Protein AF-A0A929T257-F1 (afdb_monomer_lite)

Structure (mmCIF, N/CA/C/O backbone):
data_AF-A0A929T257-F1
#
_entry.id   AF-A0A929T257-F1
#
loop_
_atom_site.group_PDB
_atom_site.id
_atom_site.type_symbol
_atom_site.label_atom_id
_atom_site.label_alt_id
_atom_site.label_comp_id
_atom_site.label_asym_id
_atom_site.label_entity_id
_atom_site.label_seq_id
_atom_site.pdbx_PDB_ins_code
_atom_site.Cartn_x
_atom_site.Cartn_y
_atom_site.Cartn_z
_atom_site.occupancy
_atom_site.B_iso_or_equiv
_atom_site.auth_seq_id
_atom_site.auth_comp_id
_atom_site.auth_asym_id
_atom_site.auth_atom_id
_atom_site.pdbx_PDB_model_num
ATOM 1 N N . MET A 1 1 ? -72.989 23.885 80.720 1.00 53.94 1 MET A N 1
ATOM 2 C CA . MET A 1 1 ? -71.573 24.336 80.760 1.00 53.94 1 MET A CA 1
ATOM 3 C C . MET A 1 1 ? -70.631 23.250 80.218 1.00 53.94 1 MET A C 1
ATOM 5 O O . MET A 1 1 ? -70.093 22.482 81.001 1.00 53.94 1 MET A O 1
ATOM 9 N N . ARG A 1 2 ? -70.424 23.123 78.896 1.00 58.69 2 ARG A N 1
ATOM 10 C CA . ARG A 1 2 ? -69.487 22.103 78.356 1.00 58.69 2 ARG A CA 1
ATOM 11 C C . ARG A 1 2 ? -68.814 22.467 77.021 1.00 58.69 2 ARG A C 1
ATOM 13 O O . ARG A 1 2 ? -68.361 21.585 76.318 1.00 58.69 2 ARG A O 1
ATOM 20 N N . PHE A 1 3 ? -68.699 23.759 76.690 1.00 54.28 3 PHE A N 1
ATOM 21 C CA . PHE A 1 3 ? -68.136 24.211 75.399 1.00 54.28 3 PHE A CA 1
ATOM 22 C C . PHE A 1 3 ? -66.908 25.136 75.506 1.00 54.28 3 PHE A C 1
ATOM 24 O O . PHE A 1 3 ? -66.218 25.375 74.523 1.00 54.28 3 PHE A O 1
ATOM 31 N N . ARG A 1 4 ? -66.564 25.632 76.705 1.00 57.72 4 ARG A N 1
ATOM 32 C CA . ARG A 1 4 ? -65.411 26.541 76.906 1.00 57.72 4 ARG A CA 1
ATOM 33 C C . ARG A 1 4 ? -64.067 25.829 77.093 1.00 57.72 4 ARG A C 1
ATOM 35 O O . ARG A 1 4 ? -63.030 26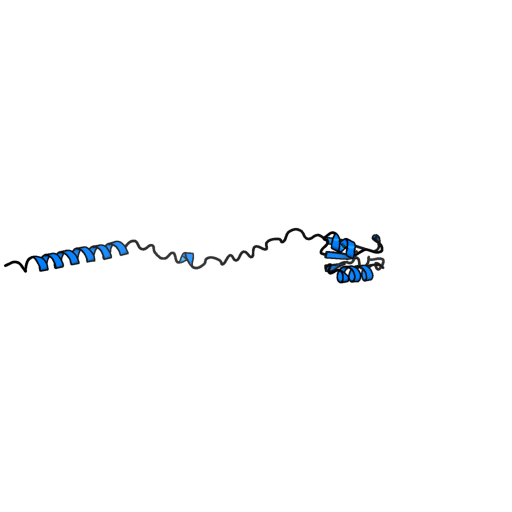.461 76.927 1.00 57.72 4 ARG A O 1
ATOM 42 N N . LYS A 1 5 ? -64.065 24.528 77.413 1.00 49.47 5 LYS A N 1
ATOM 43 C CA . LYS A 1 5 ? -62.824 23.753 77.597 1.00 49.47 5 LYS A CA 1
ATOM 44 C C . LYS A 1 5 ? -62.119 23.441 76.268 1.00 49.47 5 LYS A C 1
ATOM 46 O O . LYS A 1 5 ? -60.906 23.302 76.260 1.00 49.47 5 LYS A O 1
ATOM 51 N N . TRP A 1 6 ? -62.848 23.400 75.149 1.00 46.50 6 TRP A N 1
ATOM 52 C CA . TRP A 1 6 ? -62.307 22.971 73.851 1.00 46.50 6 TRP A CA 1
ATOM 53 C C . TRP A 1 6 ? -61.561 24.082 73.102 1.00 46.50 6 TRP A C 1
ATOM 55 O O . TRP A 1 6 ? -60.552 23.812 72.461 1.00 46.50 6 TRP A O 1
ATOM 65 N N . LYS A 1 7 ? -61.954 25.352 73.285 1.00 50.56 7 LYS A N 1
ATOM 66 C CA . LYS A 1 7 ? -61.209 26.495 72.725 1.00 50.56 7 LYS A CA 1
ATOM 67 C C . LYS A 1 7 ? -59.822 26.681 73.355 1.00 50.56 7 LYS A C 1
ATOM 69 O O . LYS A 1 7 ? -58.891 27.066 72.659 1.00 50.56 7 LYS A O 1
ATOM 74 N N . ARG A 1 8 ? -59.658 26.363 74.648 1.00 53.47 8 ARG A N 1
ATOM 75 C CA . ARG A 1 8 ? -58.346 26.425 75.326 1.00 53.47 8 ARG A CA 1
ATOM 76 C C . ARG A 1 8 ? -57.391 25.319 74.867 1.00 53.47 8 ARG A C 1
ATOM 78 O O . ARG A 1 8 ? -56.190 25.544 74.821 1.00 53.47 8 ARG A O 1
ATOM 85 N N . LEU A 1 9 ? -57.929 24.160 74.484 1.00 52.53 9 LEU A N 1
ATOM 86 C CA . LEU A 1 9 ? -57.146 23.052 73.930 1.00 52.53 9 LEU A CA 1
ATOM 87 C C . LEU A 1 9 ? -56.673 23.348 72.503 1.00 52.53 9 LEU A C 1
ATOM 89 O O . LEU A 1 9 ? -55.546 23.014 72.159 1.00 52.53 9 LEU A O 1
ATOM 93 N N . GLN A 1 10 ? -57.486 24.049 71.707 1.00 49.75 10 GLN A N 1
ATOM 94 C CA . GLN A 1 10 ? -57.062 24.503 70.381 1.00 49.75 10 GLN A CA 1
ATOM 95 C C . GLN A 1 10 ? -55.954 25.558 70.459 1.00 49.75 10 GLN A C 1
ATOM 97 O O . GLN A 1 10 ? -55.017 25.481 69.682 1.00 49.75 10 GLN A O 1
ATOM 102 N N . GLN A 1 11 ? -56.006 26.487 71.420 1.00 45.16 11 GLN A N 1
ATOM 103 C CA . GLN A 1 11 ? -54.969 27.517 71.580 1.00 45.16 11 GLN A CA 1
ATOM 104 C C . GLN A 1 11 ? -53.637 26.959 72.105 1.00 45.16 11 GLN A C 1
ATOM 106 O O . GLN A 1 11 ? -52.583 27.421 71.685 1.00 45.16 11 GLN A O 1
ATOM 111 N N . ALA A 1 12 ? -53.659 25.948 72.981 1.00 49.78 12 ALA A N 1
ATOM 112 C CA . ALA A 1 12 ? -52.436 25.300 73.463 1.00 49.78 12 ALA A CA 1
ATOM 113 C C . ALA A 1 12 ? -51.729 24.482 72.366 1.00 49.78 12 ALA A C 1
ATOM 115 O O . ALA A 1 12 ? -50.502 24.449 72.321 1.00 49.78 12 ALA A O 1
ATOM 116 N N . ALA A 1 13 ? -52.491 23.864 71.458 1.00 49.28 13 ALA A N 1
ATOM 117 C CA . ALA A 1 13 ? -51.938 23.082 70.356 1.00 49.28 13 ALA A CA 1
ATOM 118 C C . ALA A 1 13 ? -51.201 23.956 69.326 1.00 49.28 13 ALA A C 1
ATOM 120 O O . ALA A 1 13 ? -50.146 23.557 68.839 1.00 49.28 13 ALA A O 1
ATOM 121 N N . THR A 1 14 ? -51.695 25.167 69.042 1.00 49.19 14 THR A N 1
ATOM 122 C CA . THR A 1 14 ? -51.087 26.055 68.036 1.00 49.19 14 THR A CA 1
ATOM 123 C C . THR A 1 14 ? -49.742 26.643 68.477 1.00 49.19 14 THR A C 1
ATOM 125 O O . THR A 1 14 ? -48.883 26.882 67.630 1.00 49.19 14 THR A O 1
ATOM 128 N N . PHE A 1 15 ? -49.526 26.839 69.784 1.00 46.31 15 PHE A N 1
ATOM 129 C CA . PHE A 1 15 ? -48.269 27.385 70.320 1.00 46.31 15 PHE A CA 1
ATOM 130 C C . PHE A 1 15 ? -47.109 26.379 70.318 1.00 46.31 15 PHE A C 1
ATOM 132 O O . PHE A 1 15 ? -45.952 26.775 70.199 1.00 46.31 15 PHE A O 1
ATOM 139 N N . VAL A 1 16 ? -47.396 25.078 70.411 1.00 50.56 16 VAL A N 1
ATOM 140 C CA . VAL A 1 16 ? -46.356 24.035 70.366 1.00 50.56 16 VAL A CA 1
ATOM 141 C C . VAL A 1 16 ? -45.862 23.822 68.931 1.00 50.56 16 VAL A C 1
ATOM 143 O O . VAL A 1 16 ? -44.680 23.571 68.708 1.00 50.56 16 VAL A O 1
ATOM 146 N N . THR A 1 17 ? -46.732 24.018 67.937 1.00 44.94 17 THR A N 1
ATOM 147 C CA . THR A 1 17 ? -46.368 23.891 66.519 1.00 44.94 17 THR A CA 1
ATOM 148 C C . THR A 1 17 ? -45.529 25.047 65.973 1.00 44.94 17 THR A C 1
ATOM 150 O O . THR A 1 17 ? -44.774 24.830 65.030 1.00 44.94 17 THR A O 1
ATOM 153 N N . THR A 1 18 ? -45.587 26.254 66.548 1.00 47.84 18 THR A N 1
ATOM 154 C CA . THR A 1 18 ? -44.758 27.379 66.070 1.00 47.84 18 THR A CA 1
ATOM 155 C C . THR A 1 18 ? -43.338 27.369 66.633 1.00 47.84 18 THR A C 1
ATOM 157 O O . THR A 1 18 ? -42.435 27.892 65.986 1.00 47.84 18 THR A O 1
ATOM 160 N N . LEU A 1 19 ? -43.097 26.734 67.788 1.00 44.19 19 LEU A N 1
ATOM 161 C CA . LEU A 1 19 ? -41.742 26.621 68.345 1.00 44.19 19 LEU A CA 1
ATOM 162 C C . LEU A 1 19 ? -40.867 25.604 67.590 1.00 44.19 19 LEU A C 1
ATOM 164 O O . LEU A 1 19 ? -39.651 25.766 67.529 1.00 44.19 19 LEU A O 1
ATOM 168 N N . ALA A 1 20 ? -41.476 24.584 66.978 1.00 47.41 20 ALA A N 1
ATOM 169 C CA . ALA A 1 20 ? -40.751 23.556 66.230 1.00 47.41 20 ALA A CA 1
ATOM 170 C C . ALA A 1 20 ? -40.198 24.061 64.885 1.00 47.41 20 ALA A C 1
ATOM 172 O O . ALA A 1 20 ? -39.189 23.551 64.411 1.00 47.41 20 ALA A O 1
ATOM 173 N N . VAL A 1 21 ? -40.807 25.090 64.286 1.00 48.47 21 VAL A N 1
ATOM 174 C CA . VAL A 1 21 ? -40.353 25.635 62.994 1.00 48.47 21 VAL A CA 1
ATOM 175 C C . VAL A 1 21 ? -39.130 26.547 63.161 1.00 48.47 21 VAL A C 1
ATOM 177 O O . VAL A 1 21 ? -38.284 26.597 62.275 1.00 48.47 21 VAL A O 1
ATOM 180 N N . ALA A 1 22 ? -38.973 27.215 64.309 1.00 47.34 22 ALA A N 1
ATOM 181 C CA . ALA A 1 22 ? -37.835 28.108 64.547 1.00 47.34 22 ALA A CA 1
ATOM 182 C C . ALA A 1 22 ? -36.521 27.362 64.857 1.00 47.34 22 ALA A C 1
ATOM 184 O O . ALA A 1 22 ? -35.445 27.887 64.580 1.00 47.34 22 ALA A O 1
ATOM 185 N N . LEU A 1 23 ? -36.585 26.135 65.391 1.00 45.00 23 LEU A N 1
ATOM 186 C CA . LEU A 1 23 ? -35.384 25.367 65.750 1.00 45.00 23 LEU A CA 1
ATOM 187 C C . LEU A 1 23 ? -34.791 24.573 64.571 1.00 45.00 23 LEU A C 1
ATOM 189 O O . LEU A 1 23 ? -33.627 24.187 64.614 1.00 45.00 23 LEU A O 1
ATOM 193 N N . SER A 1 24 ? -35.551 24.366 63.493 1.00 47.53 24 SER A N 1
ATOM 194 C CA . SER A 1 24 ? -35.073 23.656 62.297 1.00 47.53 24 SER A CA 1
ATOM 195 C C . SER A 1 24 ? -34.360 24.554 61.279 1.00 47.53 24 SER A C 1
ATOM 197 O O . SER A 1 24 ? -33.766 24.041 60.337 1.00 47.53 24 SER A O 1
ATOM 199 N N . VAL A 1 25 ? -34.380 25.881 61.460 1.00 52.34 25 VAL A N 1
ATOM 200 C CA . VAL A 1 25 ? -33.718 26.835 60.543 1.00 52.34 25 VAL A CA 1
ATOM 201 C C . VAL A 1 25 ? -32.239 27.066 60.902 1.00 52.34 25 VAL A C 1
ATOM 203 O O . VAL A 1 25 ? -31.495 27.634 60.112 1.00 52.34 25 VAL A O 1
ATOM 206 N N . ALA A 1 26 ? -31.761 26.583 62.053 1.00 53.28 26 ALA A N 1
ATOM 207 C CA . ALA A 1 26 ? -30.369 26.770 62.486 1.00 53.28 26 ALA A CA 1
ATOM 208 C C . ALA A 1 26 ? -29.385 25.694 61.976 1.00 53.28 26 ALA A C 1
ATOM 210 O O . ALA A 1 26 ? -28.203 25.748 62.302 1.00 53.28 26 ALA A O 1
ATOM 211 N N . LEU A 1 27 ? -29.850 24.722 61.181 1.00 53.88 27 LEU A N 1
ATOM 212 C CA . LEU A 1 27 ? -29.013 23.663 60.602 1.00 53.88 27 LEU A CA 1
ATOM 213 C C . LEU A 1 27 ? -29.267 23.488 59.099 1.00 53.88 27 LEU A C 1
ATOM 215 O O . LEU A 1 27 ? -29.258 22.376 58.576 1.00 53.88 27 LEU A O 1
ATOM 219 N N . ALA A 1 28 ? -29.520 24.587 58.391 1.00 60.25 28 ALA A N 1
ATOM 220 C CA . ALA A 1 28 ? -29.326 24.580 56.951 1.00 60.25 28 ALA A CA 1
ATOM 221 C C . ALA A 1 28 ? -27.811 24.717 56.704 1.00 60.25 28 ALA A C 1
ATOM 223 O O . ALA A 1 28 ? -27.238 25.730 57.117 1.00 60.25 28 ALA A O 1
ATOM 224 N N . PRO A 1 29 ? -27.131 23.722 56.106 1.00 64.81 29 PRO A N 1
ATOM 225 C CA . PRO A 1 29 ? -25.750 23.907 55.683 1.00 64.81 29 PRO A CA 1
ATOM 226 C C . PRO A 1 29 ? -25.700 25.107 54.729 1.00 64.81 29 PRO A C 1
ATOM 228 O O . PRO A 1 29 ? -26.541 25.221 53.834 1.00 64.81 29 PRO A O 1
ATOM 231 N N . LEU A 1 30 ? -24.760 26.029 54.966 1.00 64.56 30 LEU A N 1
ATOM 232 C CA . LEU A 1 30 ? -24.504 27.149 54.060 1.00 64.56 30 LEU A CA 1
ATOM 233 C C . LEU A 1 30 ? -24.329 26.577 52.646 1.00 64.56 30 LEU A C 1
ATOM 235 O O . LEU A 1 30 ? -23.698 25.525 52.514 1.00 64.56 30 LEU A O 1
ATOM 239 N N . PRO A 1 31 ? -24.891 27.201 51.597 1.00 62.09 31 PRO A N 1
ATOM 240 C CA . PRO A 1 31 ? -24.615 26.748 50.247 1.00 62.09 31 PRO A CA 1
ATOM 241 C C . PRO A 1 31 ? -23.100 26.820 50.042 1.00 62.09 31 PRO A C 1
ATOM 243 O O . PRO A 1 31 ? -22.510 27.899 50.107 1.00 62.09 31 PRO A O 1
ATOM 246 N N . ASP A 1 32 ? -22.469 25.662 49.845 1.00 63.31 32 ASP A N 1
ATOM 247 C CA . ASP A 1 32 ? -21.087 25.565 49.392 1.00 63.31 32 ASP A CA 1
ATOM 248 C C . ASP A 1 32 ? -21.034 26.151 47.975 1.00 63.31 32 ASP A C 1
ATOM 250 O O . ASP A 1 32 ? -21.066 25.441 46.969 1.00 63.31 32 ASP A O 1
ATOM 254 N N . GLU A 1 33 ? -20.954 27.477 47.874 1.00 58.16 33 GLU A N 1
ATOM 255 C CA . GLU A 1 33 ? -20.770 28.205 46.611 1.00 58.16 33 GLU A CA 1
ATOM 256 C C . GLU A 1 33 ? -19.424 27.863 45.936 1.00 58.16 33 GLU A C 1
ATOM 258 O O . GLU A 1 33 ? -19.163 28.263 44.805 1.00 58.16 33 GLU A O 1
ATOM 263 N N . ALA A 1 34 ? -18.590 27.032 46.570 1.00 56.06 34 ALA A N 1
ATOM 264 C CA . ALA A 1 34 ? -17.440 26.390 45.943 1.00 56.06 34 ALA A CA 1
ATOM 265 C C . ALA A 1 34 ? -17.824 25.303 44.912 1.00 56.06 34 ALA A C 1
ATOM 267 O O . ALA A 1 34 ? -16.982 24.914 44.101 1.00 56.06 34 ALA A O 1
ATOM 268 N N . ALA A 1 35 ? -19.070 24.811 44.897 1.00 54.38 35 ALA A N 1
ATOM 269 C CA . ALA A 1 35 ? -19.509 23.775 43.954 1.00 54.38 35 ALA A CA 1
ATOM 270 C C . ALA A 1 35 ? -19.934 24.317 42.571 1.00 54.38 35 ALA A C 1
ATOM 272 O O . ALA A 1 35 ? -20.148 23.532 41.646 1.00 54.38 35 ALA A O 1
ATOM 273 N N . ALA A 1 36 ? -20.033 25.640 42.390 1.00 57.88 36 ALA A N 1
ATOM 274 C CA . ALA A 1 36 ? -20.537 26.254 41.154 1.00 57.88 36 ALA A CA 1
ATOM 275 C C . ALA A 1 36 ? -19.507 26.353 40.009 1.00 57.88 36 ALA A C 1
ATOM 277 O O . ALA A 1 36 ? -19.811 26.883 38.942 1.00 57.88 36 ALA A O 1
ATOM 278 N N . PHE A 1 37 ? -18.304 25.803 40.183 1.00 57.00 37 PHE A N 1
ATOM 279 C CA . PHE A 1 37 ? -17.342 25.645 39.094 1.00 57.00 37 PHE A CA 1
ATOM 280 C C . PHE A 1 37 ? -16.807 24.215 39.067 1.00 57.00 37 PHE A C 1
ATOM 282 O O . PHE A 1 37 ? -15.609 23.969 39.204 1.00 57.00 37 PHE A O 1
ATOM 289 N N . LEU A 1 38 ? -17.703 23.237 38.891 1.00 61.19 38 LEU A N 1
ATOM 290 C CA . LEU A 1 38 ? -17.252 21.940 38.400 1.00 61.19 38 LEU A CA 1
ATOM 291 C C . LEU A 1 38 ? -16.627 22.201 37.025 1.00 61.19 38 LEU A C 1
ATOM 293 O O . LEU A 1 38 ? -17.345 22.655 36.129 1.00 61.19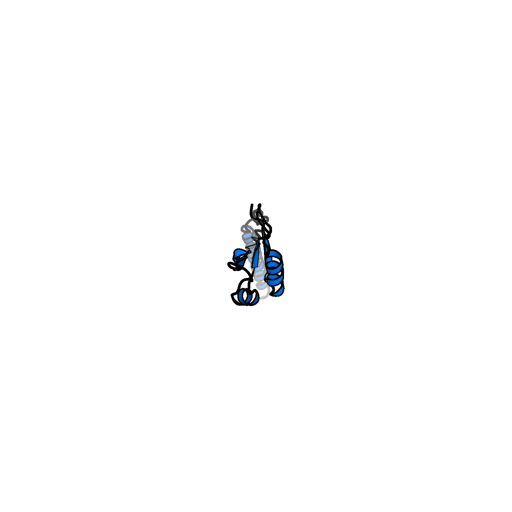 38 LEU A O 1
ATOM 297 N N . PRO A 1 39 ? -15.315 21.965 36.818 1.00 65.00 39 PRO A N 1
ATOM 298 C CA . PRO A 1 39 ? -14.792 21.993 35.468 1.00 65.00 39 PRO A CA 1
ATOM 299 C C . PRO A 1 39 ? -15.629 20.984 34.695 1.00 65.00 39 PRO A C 1
ATOM 301 O O . PRO A 1 39 ? -15.711 19.822 35.101 1.00 65.00 39 PRO A O 1
ATOM 304 N N . VAL A 1 40 ? -16.277 21.427 33.617 1.00 61.84 40 VAL A N 1
ATOM 305 C CA . VAL A 1 40 ? -16.856 20.533 32.619 1.00 61.84 40 VAL A CA 1
ATOM 306 C C . VAL A 1 40 ? -15.690 19.703 32.091 1.00 61.84 40 VAL A C 1
ATOM 308 O O . VAL A 1 40 ? -15.021 20.052 31.122 1.00 61.84 40 VAL A O 1
ATOM 311 N N . ARG A 1 41 ? -15.378 18.607 32.783 1.00 63.56 41 ARG A N 1
ATOM 312 C CA . ARG A 1 41 ? -14.491 17.565 32.298 1.00 63.56 41 ARG A CA 1
ATOM 313 C C . ARG A 1 41 ? -15.337 16.739 31.350 1.00 63.56 41 ARG A C 1
ATOM 315 O O . ARG A 1 41 ? -15.644 15.584 31.618 1.00 63.56 41 ARG A O 1
ATOM 322 N N . ASN A 1 42 ? -15.686 17.335 30.215 1.00 63.66 42 ASN A N 1
ATOM 323 C CA . ASN A 1 42 ? -15.916 16.552 29.017 1.00 63.66 42 ASN A CA 1
ATOM 324 C C . ASN A 1 42 ? -14.546 15.990 28.634 1.00 63.66 42 ASN A C 1
ATOM 326 O O . ASN A 1 42 ? -13.871 16.498 27.741 1.00 63.66 42 ASN A O 1
ATOM 330 N N . SER A 1 43 ? -14.093 14.962 29.353 1.00 66.31 43 SER A N 1
ATOM 331 C CA . SER A 1 43 ? -13.089 14.071 28.810 1.00 66.31 43 SER A CA 1
ATOM 332 C C . SER A 1 43 ? -13.757 13.444 27.601 1.00 66.31 43 SER A C 1
ATOM 334 O O . SER A 1 43 ? -14.590 12.550 27.742 1.00 66.31 43 SER A O 1
ATOM 336 N N . ILE A 1 44 ? -13.460 13.976 26.418 1.00 68.75 44 ILE A N 1
ATOM 337 C CA . ILE A 1 44 ? -13.752 13.305 25.160 1.00 68.75 44 ILE A CA 1
ATOM 338 C C . ILE A 1 44 ? -12.853 12.072 25.179 1.00 68.75 44 ILE A C 1
ATOM 340 O O . ILE A 1 44 ? -11.706 12.096 24.738 1.00 68.75 44 ILE A O 1
ATOM 344 N N . SER A 1 45 ? -13.318 11.016 25.836 1.00 68.38 45 SER A N 1
ATOM 345 C CA . SER A 1 45 ? -12.667 9.723 25.827 1.00 68.38 45 SER A CA 1
ATOM 346 C C . SER A 1 45 ? -12.846 9.184 24.416 1.00 68.38 45 SER A C 1
ATOM 348 O O . SER A 1 45 ? -13.889 8.641 24.061 1.00 68.38 45 SER A O 1
ATOM 350 N N . ALA A 1 46 ? -11.838 9.397 23.572 1.00 71.44 46 ALA A N 1
ATOM 351 C CA . ALA A 1 46 ? -11.756 8.716 22.295 1.00 71.44 46 ALA A CA 1
ATOM 352 C C . ALA A 1 46 ? -11.598 7.222 22.593 1.00 71.44 46 ALA A C 1
ATOM 354 O O . ALA A 1 46 ? -10.519 6.760 22.966 1.00 71.44 46 ALA A O 1
ATOM 355 N N . GLN A 1 47 ? -12.689 6.468 22.471 1.00 73.81 47 GLN A N 1
ATOM 356 C CA . GLN A 1 47 ? -12.606 5.020 22.496 1.00 73.81 47 GLN A CA 1
ATOM 357 C C . GLN A 1 47 ? -11.847 4.604 21.237 1.00 73.81 47 GLN A C 1
ATOM 359 O O . GLN A 1 47 ? -12.347 4.762 20.123 1.00 73.81 47 GLN A O 1
ATOM 364 N N . ALA A 1 48 ? -10.617 4.114 21.401 1.00 72.19 48 ALA A N 1
ATOM 365 C CA . ALA A 1 48 ? -9.869 3.565 20.283 1.00 72.19 48 ALA A CA 1
ATOM 366 C C . ALA A 1 48 ? -10.707 2.436 19.664 1.00 72.19 48 ALA A C 1
ATOM 368 O O . ALA A 1 48 ? -11.054 1.478 20.355 1.00 72.19 48 ALA A O 1
ATOM 369 N N . ALA A 1 49 ? -11.026 2.541 18.371 1.00 75.62 49 ALA A N 1
ATOM 370 C CA . ALA A 1 49 ? -11.846 1.574 17.630 1.00 75.62 49 ALA A CA 1
ATOM 371 C C . ALA A 1 49 ? -11.161 0.200 17.431 1.00 75.62 49 ALA A C 1
ATOM 373 O O . ALA A 1 49 ? -11.596 -0.605 16.612 1.00 75.62 49 ALA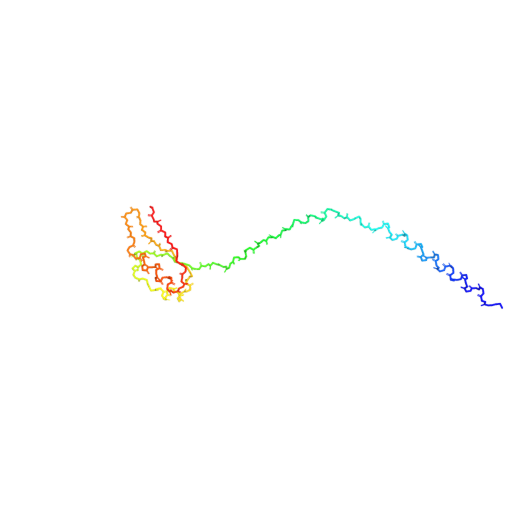 A O 1
ATOM 374 N N . GLY A 1 50 ? -10.084 -0.071 18.173 1.00 82.81 50 GLY A N 1
ATOM 375 C CA . GLY A 1 50 ? -9.162 -1.174 17.943 1.00 82.81 50 GLY A CA 1
ATOM 376 C C . GLY A 1 50 ? -8.116 -0.857 16.865 1.00 82.81 50 GLY A C 1
ATOM 377 O O . GLY A 1 50 ? -8.220 0.150 16.158 1.00 82.81 50 GLY A O 1
ATOM 378 N N . PRO A 1 51 ? -7.065 -1.688 16.753 1.00 87.06 51 PRO A N 1
ATOM 379 C CA . PRO A 1 51 ? -6.065 -1.545 15.705 1.00 87.06 51 PRO A CA 1
ATOM 380 C C . PRO A 1 51 ? -6.700 -1.782 14.330 1.00 87.06 51 PRO A C 1
ATOM 382 O O . PRO A 1 51 ? -7.383 -2.780 14.104 1.00 87.06 51 PRO A O 1
ATOM 385 N N . VAL A 1 52 ? -6.443 -0.871 13.394 1.00 91.62 52 VAL A N 1
ATOM 386 C CA . VAL A 1 52 ? -6.850 -1.017 11.994 1.00 91.62 52 VAL A CA 1
ATOM 387 C C . VAL A 1 52 ? -5.722 -1.709 11.234 1.00 91.62 52 VAL A C 1
ATOM 389 O O . VAL A 1 52 ? -4.567 -1.299 11.339 1.00 91.62 52 VAL A O 1
ATOM 392 N N . GLN A 1 53 ? -6.040 -2.743 10.454 1.00 95.44 53 GLN A N 1
ATOM 393 C CA . GLN A 1 53 ? -5.043 -3.427 9.632 1.00 95.44 53 GLN A CA 1
ATOM 394 C C . GLN A 1 53 ? -4.819 -2.714 8.296 1.00 95.44 53 GLN A C 1
ATOM 396 O O . GLN A 1 53 ? -5.769 -2.353 7.589 1.00 95.44 53 GLN A O 1
ATOM 401 N N . GLY A 1 54 ? -3.546 -2.560 7.942 1.00 96.75 54 GLY A N 1
ATOM 402 C CA . GLY A 1 54 ? -3.102 -1.965 6.692 1.00 96.75 54 GLY A CA 1
ATOM 403 C C . GLY A 1 54 ? -1.830 -2.612 6.159 1.00 96.75 54 GLY A C 1
ATOM 404 O O . GLY A 1 54 ? -1.172 -3.371 6.869 1.00 96.75 54 GLY A O 1
ATOM 405 N N . ILE A 1 55 ? -1.500 -2.304 4.906 1.00 97.81 55 ILE A N 1
ATOM 406 C CA . ILE A 1 55 ? -0.290 -2.788 4.224 1.00 97.81 55 ILE A CA 1
ATOM 407 C C . ILE A 1 55 ? 0.505 -1.632 3.614 1.00 97.81 55 ILE A C 1
ATOM 409 O O . ILE A 1 55 ? -0.053 -0.571 3.337 1.00 97.81 55 ILE A O 1
ATOM 413 N N . ASP A 1 56 ? 1.791 -1.848 3.352 1.00 97.56 56 ASP A N 1
ATOM 414 C CA . ASP A 1 56 ? 2.597 -0.989 2.483 1.00 97.56 56 ASP A CA 1
ATOM 415 C C . ASP A 1 56 ? 2.981 -1.757 1.213 1.00 97.56 56 ASP A C 1
ATOM 417 O O . ASP A 1 56 ? 3.273 -2.955 1.255 1.00 97.56 56 ASP A O 1
ATOM 421 N N . VAL A 1 57 ? 2.907 -1.086 0.067 1.00 97.81 57 VAL A N 1
ATOM 422 C CA . VAL A 1 57 ? 3.211 -1.686 -1.232 1.00 97.81 57 VAL A CA 1
ATOM 423 C C . VAL A 1 57 ? 4.040 -0.756 -2.100 1.00 97.81 57 VAL A C 1
ATOM 425 O O . VAL A 1 57 ? 3.978 0.474 -2.030 1.00 97.81 57 VAL A O 1
ATOM 428 N N . SER A 1 58 ? 4.803 -1.380 -2.983 1.00 97.44 58 SER A N 1
ATOM 429 C CA . SER A 1 58 ? 5.692 -0.738 -3.934 1.00 97.44 58 SER A CA 1
ATOM 430 C C . SER A 1 58 ? 5.885 -1.645 -5.153 1.00 97.44 58 SER A C 1
ATOM 432 O O . SER A 1 58 ? 5.267 -2.707 -5.260 1.00 97.44 58 SER A O 1
ATOM 434 N N . ALA A 1 59 ? 6.794 -1.285 -6.053 1.00 96.31 59 ALA A N 1
ATOM 435 C CA . ALA A 1 59 ? 7.148 -2.115 -7.193 1.00 96.31 59 ALA A CA 1
ATOM 436 C C . ALA A 1 59 ? 7.687 -3.501 -6.818 1.00 96.31 59 ALA A C 1
ATOM 438 O O . ALA A 1 59 ? 7.655 -4.397 -7.662 1.00 96.31 59 ALA A O 1
ATOM 439 N N . TYR A 1 60 ? 8.172 -3.689 -5.587 1.00 96.19 60 TYR A N 1
ATOM 440 C CA . TYR A 1 60 ? 8.721 -4.967 -5.131 1.00 96.19 60 TYR A CA 1
ATOM 441 C C . TYR A 1 60 ? 7.665 -6.073 -5.025 1.00 96.19 60 TYR A C 1
ATOM 443 O O . TYR A 1 60 ? 8.005 -7.243 -5.169 1.00 96.19 60 TYR A O 1
ATOM 451 N N . GLN A 1 61 ? 6.392 -5.719 -4.835 1.00 97.00 61 GLN A N 1
ATOM 452 C CA . GLN A 1 61 ? 5.284 -6.676 -4.807 1.00 97.00 61 GLN A CA 1
ATOM 453 C C . GLN A 1 61 ? 4.795 -7.063 -6.214 1.00 97.00 61 GLN A C 1
ATOM 455 O O . GLN A 1 61 ? 4.066 -8.041 -6.361 1.00 97.00 61 GLN A O 1
ATOM 460 N N . GLY A 1 62 ? 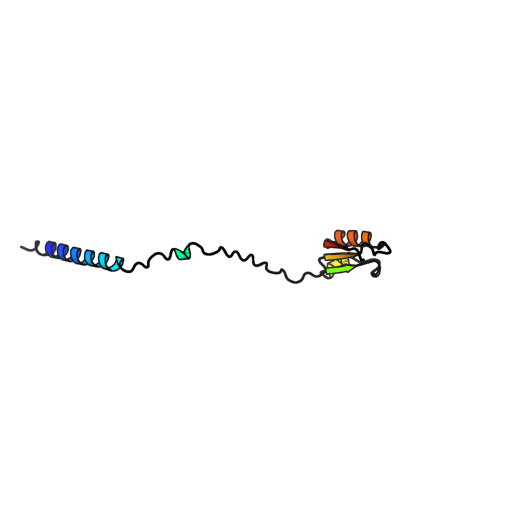5.184 -6.321 -7.256 1.00 95.56 62 GLY A N 1
ATOM 461 C CA . GLY A 1 62 ? 4.654 -6.513 -8.603 1.00 95.56 62 GLY A CA 1
ATOM 462 C C . GLY A 1 62 ? 3.162 -6.171 -8.701 1.00 95.56 62 GLY A C 1
ATOM 463 O O . GLY A 1 62 ? 2.691 -5.209 -8.096 1.00 95.56 62 GLY A O 1
ATOM 464 N N . ALA A 1 63 ? 2.418 -6.944 -9.495 1.00 96.06 63 ALA A N 1
ATOM 465 C CA . ALA A 1 63 ? 0.978 -6.761 -9.649 1.00 96.06 63 ALA A CA 1
ATOM 466 C C . ALA A 1 63 ? 0.224 -7.301 -8.421 1.00 96.06 63 ALA A C 1
ATOM 468 O O . ALA A 1 63 ? 0.243 -8.500 -8.146 1.00 96.06 63 ALA A O 1
ATOM 469 N N . VAL A 1 64 ? -0.465 -6.416 -7.701 1.00 97.81 64 VAL A N 1
ATOM 470 C CA . VAL A 1 64 ? -1.212 -6.757 -6.483 1.00 97.81 64 VAL A CA 1
ATOM 471 C C . VAL A 1 64 ? -2.660 -7.126 -6.815 1.00 97.81 64 VAL A C 1
ATOM 473 O O . VAL A 1 64 ? -3.362 -6.384 -7.502 1.00 97.81 64 VAL A O 1
ATOM 476 N N . ASN A 1 65 ? -3.142 -8.250 -6.273 1.00 98.00 65 ASN A N 1
ATOM 477 C CA . ASN A 1 65 ? -4.563 -8.601 -6.306 1.00 98.00 65 ASN A CA 1
ATOM 478 C C . ASN A 1 65 ? -5.319 -7.882 -5.175 1.00 98.00 65 ASN A C 1
ATOM 480 O O . ASN A 1 65 ? -5.437 -8.384 -4.057 1.00 98.00 65 ASN A O 1
ATOM 484 N N . TRP A 1 66 ? -5.858 -6.705 -5.481 1.00 98.19 66 TRP A N 1
ATOM 485 C CA . TRP A 1 66 ? -6.553 -5.859 -4.509 1.00 98.19 66 TRP A CA 1
ATOM 486 C C . TRP A 1 66 ? -7.857 -6.451 -3.965 1.00 98.19 66 TRP A C 1
ATOM 488 O O . TRP A 1 66 ? -8.223 -6.171 -2.825 1.00 98.19 66 TRP A O 1
ATOM 498 N N . GLN A 1 67 ? -8.537 -7.311 -4.725 1.00 98.38 67 GLN A N 1
ATOM 499 C CA . GLN A 1 67 ? -9.737 -8.005 -4.246 1.00 98.38 67 GLN A CA 1
ATOM 500 C C . GLN A 1 67 ? -9.381 -8.998 -3.137 1.00 98.38 67 GLN A C 1
ATOM 502 O O . GLN A 1 67 ? -10.045 -9.023 -2.102 1.00 98.38 67 GLN A O 1
ATOM 507 N N . ALA A 1 68 ? -8.294 -9.757 -3.312 1.00 98.25 68 ALA A N 1
ATOM 508 C CA . ALA A 1 68 ? -7.792 -10.665 -2.283 1.00 98.25 68 ALA A CA 1
ATOM 509 C C . ALA A 1 68 ? -7.335 -9.903 -1.028 1.00 98.25 68 ALA A C 1
ATOM 511 O O . ALA A 1 68 ? -7.664 -10.303 0.086 1.00 98.25 68 ALA A O 1
ATOM 512 N N . VAL A 1 69 ? -6.658 -8.762 -1.204 1.00 97.88 69 VAL A N 1
ATOM 513 C CA . VAL A 1 69 ? -6.254 -7.875 -0.096 1.00 97.88 69 VAL A CA 1
ATOM 514 C C . VAL A 1 69 ? -7.471 -7.353 0.676 1.00 97.88 69 VAL A C 1
ATOM 516 O O . VAL A 1 69 ? -7.478 -7.337 1.906 1.00 97.88 69 VAL A O 1
ATOM 519 N N . LYS A 1 70 ? -8.539 -6.952 -0.023 1.00 97.81 70 LYS A N 1
ATOM 520 C CA . LYS A 1 70 ? -9.779 -6.524 0.635 1.00 97.81 70 LYS A CA 1
ATOM 521 C C . LYS A 1 70 ? -10.429 -7.676 1.403 1.00 97.81 70 LYS A C 1
ATOM 523 O O . LYS A 1 70 ? -10.858 -7.484 2.540 1.00 97.81 70 LYS A O 1
ATOM 528 N N . ALA A 1 71 ? -10.476 -8.862 0.796 1.00 98.06 71 ALA A N 1
ATOM 529 C CA . ALA A 1 71 ? -11.038 -10.063 1.406 1.00 98.06 71 ALA A CA 1
ATOM 530 C C . ALA A 1 71 ? -10.262 -10.517 2.654 1.00 98.06 71 ALA A C 1
ATOM 532 O O . ALA A 1 71 ? -10.864 -11.080 3.564 1.00 98.06 71 ALA A O 1
ATOM 533 N N . SER A 1 72 ? -8.960 -10.221 2.747 1.00 97.31 72 SER A N 1
ATOM 534 C CA . SER A 1 72 ? -8.150 -10.521 3.934 1.00 97.31 72 SER A CA 1
ATOM 535 C C . SER A 1 72 ? -8.328 -9.520 5.084 1.00 97.31 72 SER A C 1
ATOM 537 O O . SER A 1 72 ? -7.603 -9.598 6.070 1.00 97.31 72 SER A O 1
ATOM 539 N N . GLY A 1 73 ? -9.265 -8.570 4.977 1.00 96.25 73 GLY A N 1
ATOM 540 C CA . GLY A 1 73 ? -9.599 -7.636 6.057 1.00 96.25 73 GLY A CA 1
ATOM 541 C C . GLY A 1 73 ? -8.749 -6.364 6.104 1.00 96.25 73 GLY A C 1
ATOM 542 O O . GLY A 1 73 ? -8.849 -5.601 7.066 1.00 96.25 73 GLY A O 1
ATOM 543 N N . ILE A 1 74 ? -7.943 -6.096 5.072 1.00 97.69 74 ILE A N 1
ATOM 544 C CA . ILE A 1 74 ? -7.148 -4.867 4.984 1.00 97.69 74 ILE A CA 1
ATOM 545 C C . ILE A 1 74 ? -8.053 -3.659 4.728 1.00 97.69 74 ILE A C 1
ATOM 547 O O . ILE A 1 74 ? -8.940 -3.677 3.868 1.00 97.69 74 ILE A O 1
ATOM 551 N N . GLN A 1 75 ? -7.815 -2.584 5.480 1.00 96.44 75 GLN A N 1
ATOM 552 C CA . GLN A 1 75 ? -8.663 -1.388 5.470 1.00 96.44 75 GLN A CA 1
ATOM 553 C C . GLN A 1 75 ? -7.966 -0.164 4.866 1.00 96.44 75 GLN A C 1
ATOM 555 O O . GLN A 1 75 ? -8.636 0.708 4.303 1.00 96.44 75 GLN A O 1
ATOM 560 N N . PHE A 1 76 ? -6.634 -0.107 4.930 1.00 97.38 76 PHE A N 1
ATOM 561 C CA . PHE A 1 76 ? -5.839 0.942 4.294 1.00 97.38 76 PHE A CA 1
ATOM 562 C C . PHE A 1 76 ? -4.545 0.399 3.682 1.00 97.38 76 PHE A C 1
ATOM 564 O O . PHE A 1 76 ? -4.061 -0.668 4.060 1.00 97.38 76 PHE A O 1
ATOM 571 N N . ALA A 1 77 ? -3.980 1.143 2.737 1.00 98.06 77 ALA A N 1
ATOM 572 C CA . ALA A 1 77 ? -2.697 0.830 2.127 1.00 98.06 77 ALA A CA 1
ATOM 573 C C . ALA A 1 77 ? -1.848 2.093 1.954 1.00 98.06 77 ALA A C 1
ATOM 575 O O . ALA A 1 77 ? -2.374 3.139 1.580 1.00 98.06 77 ALA A O 1
ATOM 576 N N . PHE A 1 78 ? -0.541 1.993 2.185 1.00 98.19 78 PHE A N 1
ATOM 577 C CA . PHE A 1 78 ? 0.432 3.013 1.799 1.00 98.19 78 PHE A CA 1
ATOM 578 C C . PHE A 1 78 ? 1.172 2.579 0.536 1.00 98.19 78 PHE A C 1
ATOM 580 O O . PHE A 1 78 ? 1.711 1.479 0.469 1.00 98.19 78 PHE A O 1
ATOM 587 N N . VAL A 1 79 ? 1.205 3.446 -0.472 1.00 98.38 79 VAL A N 1
ATOM 588 C CA . VAL A 1 79 ? 1.818 3.162 -1.773 1.00 98.38 79 VAL A CA 1
ATOM 589 C C . VAL A 1 79 ? 3.058 4.025 -1.964 1.00 98.38 79 VAL A C 1
ATOM 591 O O . VAL A 1 79 ? 2.979 5.255 -1.919 1.00 98.38 79 VAL A O 1
ATOM 594 N N . ARG A 1 80 ? 4.209 3.407 -2.227 1.00 98.12 80 ARG A N 1
ATOM 595 C CA . ARG A 1 80 ? 5.409 4.164 -2.594 1.00 98.12 80 ARG A CA 1
ATOM 596 C C . ARG A 1 80 ? 5.230 4.800 -3.967 1.00 98.12 80 ARG A C 1
ATOM 598 O O . ARG A 1 80 ? 4.969 4.090 -4.933 1.00 98.12 80 ARG A O 1
ATOM 605 N N . ILE A 1 81 ? 5.439 6.110 -4.067 1.00 97.88 81 ILE A N 1
ATOM 606 C CA . ILE A 1 81 ? 5.458 6.833 -5.349 1.00 97.88 81 ILE A CA 1
ATOM 607 C C . ILE A 1 81 ? 6.844 6.762 -5.990 1.00 97.88 81 ILE A C 1
ATOM 609 O O . ILE A 1 81 ? 6.966 6.688 -7.207 1.00 97.88 81 ILE A O 1
ATOM 613 N N . GLY A 1 82 ? 7.903 6.772 -5.185 1.00 97.12 82 GLY A N 1
ATOM 614 C CA . GLY A 1 82 ? 9.267 6.760 -5.690 1.00 97.12 82 GLY A CA 1
ATOM 615 C C . GLY A 1 82 ? 10.310 6.848 -4.591 1.00 97.12 82 GLY A C 1
ATOM 616 O O . GLY A 1 82 ? 10.001 6.856 -3.396 1.00 97.12 82 GLY A O 1
ATOM 617 N N . THR A 1 83 ? 11.555 6.885 -5.038 1.00 96.25 83 THR A N 1
ATOM 618 C CA . THR A 1 83 ? 12.746 7.122 -4.234 1.00 96.25 83 THR A CA 1
ATOM 619 C C . THR A 1 83 ? 13.497 8.340 -4.765 1.00 96.25 83 THR A C 1
ATOM 621 O O . THR A 1 83 ? 13.224 8.801 -5.874 1.00 96.25 83 THR A O 1
ATOM 624 N N . SER A 1 84 ? 14.533 8.789 -4.056 1.00 95.81 84 SER A N 1
ATOM 625 C CA . SER A 1 84 ? 15.494 9.788 -4.557 1.00 95.81 84 SER A CA 1
ATOM 626 C C . SER A 1 84 ? 16.124 9.456 -5.925 1.00 95.81 84 SER A C 1
ATOM 628 O O . SER A 1 84 ? 16.670 10.345 -6.573 1.00 95.81 84 SER A O 1
ATOM 630 N N . LYS A 1 85 ? 16.038 8.202 -6.394 1.00 94.12 85 LYS A N 1
ATOM 631 C CA . LYS A 1 85 ? 16.624 7.748 -7.665 1.00 94.12 85 LYS A CA 1
ATOM 632 C C . LYS A 1 85 ? 15.602 7.509 -8.772 1.00 94.12 85 LYS A C 1
ATOM 634 O O . LYS A 1 85 ? 15.960 7.588 -9.944 1.00 94.12 85 LYS A O 1
ATOM 639 N N . THR A 1 86 ? 14.374 7.111 -8.438 1.00 96.19 86 THR A N 1
ATOM 640 C CA . THR A 1 86 ? 13.429 6.610 -9.446 1.00 96.19 86 THR A CA 1
ATOM 641 C C . THR A 1 86 ? 11.974 6.657 -8.989 1.00 96.19 86 THR A C 1
ATOM 643 O O . THR A 1 86 ? 11.686 6.575 -7.798 1.00 96.19 86 THR A O 1
ATOM 646 N N . ILE A 1 87 ? 11.053 6.735 -9.950 1.00 97.75 87 ILE A N 1
ATOM 647 C CA . ILE A 1 87 ? 9.611 6.625 -9.717 1.00 97.75 87 ILE A CA 1
ATOM 648 C C . ILE A 1 87 ? 9.206 5.152 -9.693 1.00 97.75 87 ILE A C 1
ATOM 650 O O . ILE A 1 87 ? 9.630 4.346 -10.523 1.00 97.75 87 ILE A O 1
ATOM 654 N N . ASP A 1 88 ? 8.358 4.798 -8.737 1.00 97.31 88 ASP A N 1
ATOM 655 C CA . ASP A 1 88 ? 7.835 3.453 -8.586 1.00 97.31 88 ASP A CA 1
ATOM 656 C C . ASP A 1 88 ? 6.796 3.159 -9.676 1.00 97.31 88 ASP A C 1
ATOM 658 O O . ASP A 1 88 ? 5.674 3.657 -9.649 1.00 97.31 88 ASP A O 1
ATOM 662 N N . ARG A 1 89 ? 7.151 2.330 -10.660 1.00 97.38 89 ARG A N 1
ATOM 663 C CA . ARG A 1 89 ? 6.296 2.064 -11.831 1.00 97.38 89 ARG A CA 1
ATOM 664 C C . ARG A 1 89 ? 4.895 1.524 -11.503 1.00 97.38 89 ARG A C 1
ATOM 666 O O . ARG A 1 89 ? 4.014 1.603 -12.354 1.00 97.38 89 ARG A O 1
ATOM 673 N N . PHE A 1 90 ? 4.690 0.951 -10.314 1.00 97.19 90 PHE A N 1
ATOM 674 C CA . PHE A 1 90 ? 3.408 0.369 -9.916 1.00 97.19 90 PHE A CA 1
ATOM 675 C C . PHE A 1 90 ? 2.537 1.326 -9.093 1.00 97.19 90 PHE A C 1
ATOM 677 O O . PHE A 1 90 ? 1.377 0.993 -8.845 1.00 97.19 90 PHE A O 1
ATOM 684 N N . TYR A 1 91 ? 3.026 2.516 -8.713 1.00 97.25 91 TYR A N 1
ATOM 685 C CA . TYR A 1 91 ? 2.255 3.448 -7.882 1.00 97.25 91 TYR A CA 1
ATOM 686 C C . TYR A 1 91 ? 0.857 3.776 -8.449 1.00 97.25 91 TYR A C 1
ATOM 688 O O . TYR A 1 91 ? -0.098 3.736 -7.669 1.00 97.25 91 TYR A O 1
ATOM 696 N N . PRO A 1 92 ? 0.660 4.018 -9.769 1.00 97.69 92 PRO A N 1
ATOM 697 C CA . PRO A 1 92 ? -0.664 4.359 -10.288 1.00 97.69 92 PRO A CA 1
ATOM 698 C C . PRO A 1 92 ? -1.619 3.168 -10.206 1.00 97.69 92 PRO A C 1
ATOM 700 O O . PRO A 1 92 ? -2.769 3.309 -9.797 1.00 97.69 92 PRO A O 1
ATOM 703 N N . ALA A 1 93 ? -1.129 1.974 -10.555 1.00 98.06 93 ALA A N 1
ATOM 704 C CA . ALA A 1 93 ? -1.911 0.743 -10.509 1.00 98.06 93 ALA A CA 1
ATOM 705 C C . ALA A 1 93 ? -2.306 0.384 -9.069 1.00 98.06 93 ALA A C 1
ATOM 707 O O . ALA A 1 93 ? -3.434 -0.039 -8.825 1.00 98.06 93 ALA A O 1
ATOM 708 N N . ASN A 1 94 ? -1.403 0.605 -8.114 1.00 98.19 94 ASN A N 1
ATOM 709 C CA . ASN A 1 94 ? -1.644 0.346 -6.702 1.00 98.19 94 ASN A CA 1
ATOM 710 C C . ASN A 1 94 ? -2.665 1.320 -6.101 1.00 98.19 94 ASN A C 1
ATOM 712 O O . ASN A 1 94 ? -3.606 0.875 -5.448 1.00 98.19 94 ASN A O 1
ATOM 716 N N . LEU A 1 95 ? -2.536 2.625 -6.363 1.00 97.94 95 LEU A N 1
ATOM 717 C CA . LEU A 1 95 ? -3.507 3.617 -5.887 1.00 97.94 95 LEU A CA 1
ATOM 718 C C . LEU A 1 95 ? -4.901 3.367 -6.476 1.00 97.94 95 LEU A C 1
ATOM 720 O O . LEU A 1 95 ? -5.883 3.315 -5.734 1.00 97.94 95 LEU A O 1
ATOM 724 N N . ASN A 1 96 ? -4.984 3.149 -7.792 1.00 98.06 96 ASN A N 1
ATOM 725 C CA . ASN A 1 96 ? -6.257 2.922 -8.474 1.00 98.06 96 ASN A CA 1
ATOM 726 C C . ASN A 1 96 ? -6.897 1.591 -8.061 1.00 98.06 96 ASN A C 1
ATOM 728 O O . ASN A 1 96 ? -8.098 1.538 -7.802 1.00 98.06 96 ASN A O 1
ATOM 732 N N . GLY A 1 97 ? -6.104 0.522 -7.971 1.00 98.06 97 GLY A N 1
ATOM 733 C CA . GLY A 1 97 ? -6.588 -0.803 -7.595 1.00 98.06 97 GLY A CA 1
ATOM 734 C C . GLY A 1 97 ? -7.107 -0.857 -6.158 1.00 98.06 97 GLY A C 1
ATOM 735 O O . GLY A 1 97 ? -8.184 -1.403 -5.924 1.00 98.06 97 GLY A O 1
ATOM 736 N N . ALA A 1 98 ? -6.401 -0.228 -5.214 1.00 98.06 98 ALA A N 1
ATOM 737 C CA . ALA A 1 98 ? -6.849 -0.110 -3.828 1.00 98.06 98 ALA A CA 1
ATOM 738 C C . ALA A 1 98 ? -8.145 0.710 -3.712 1.00 98.06 98 ALA A C 1
ATOM 740 O O . ALA A 1 98 ? -9.096 0.282 -3.051 1.00 98.06 98 ALA A O 1
ATOM 741 N N . ALA A 1 99 ? -8.214 1.858 -4.396 1.00 97.25 99 ALA A N 1
ATOM 742 C CA . ALA A 1 99 ? -9.404 2.705 -4.399 1.00 97.25 99 ALA A CA 1
ATOM 743 C C . ALA A 1 99 ? -10.626 1.983 -4.992 1.00 97.25 99 ALA A C 1
ATOM 745 O O . ALA A 1 99 ? -11.718 2.063 -4.427 1.00 97.25 99 ALA A O 1
ATOM 746 N N . ALA A 1 100 ? -10.439 1.215 -6.071 1.00 98.12 100 ALA A N 1
ATOM 747 C CA . ALA A 1 100 ? -11.510 0.474 -6.741 1.00 98.12 100 ALA A CA 1
ATOM 748 C C . ALA A 1 100 ? -12.192 -0.576 -5.843 1.00 98.12 100 ALA A C 1
ATOM 750 O O . ALA A 1 100 ? -13.371 -0.867 -6.031 1.00 98.12 100 ALA A O 1
ATOM 751 N N . VAL A 1 101 ? -11.482 -1.124 -4.850 1.00 98.12 101 VAL A N 1
ATOM 752 C CA . VAL A 1 101 ? -12.032 -2.086 -3.871 1.00 98.12 101 VAL A CA 1
ATOM 753 C C . VAL A 1 101 ? -12.412 -1.437 -2.531 1.00 98.12 101 VAL A C 1
ATOM 755 O O . VAL A 1 101 ? -12.704 -2.129 -1.550 1.00 98.12 101 VAL A O 1
ATOM 758 N N . GLY A 1 102 ? -12.390 -0.102 -2.455 1.00 97.19 102 GLY A N 1
ATOM 759 C CA . GLY A 1 102 ? -12.734 0.648 -1.247 1.00 97.19 102 GLY A CA 1
ATOM 760 C C . GLY A 1 102 ? -11.718 0.488 -0.112 1.00 97.19 102 GLY A C 1
ATOM 761 O O . GLY A 1 102 ? -12.105 0.452 1.061 1.00 97.19 102 GLY A O 1
ATOM 762 N N . ILE A 1 103 ? -10.431 0.332 -0.435 1.00 98.12 103 ILE A N 1
ATOM 763 C CA . ILE A 1 103 ? -9.325 0.451 0.525 1.00 98.12 103 ILE A CA 1
ATOM 764 C C . ILE A 1 103 ? -8.837 1.899 0.502 1.00 98.12 103 ILE A C 1
ATOM 766 O O . ILE A 1 103 ? -8.612 2.475 -0.562 1.00 98.12 103 ILE A O 1
ATOM 770 N N . ARG A 1 104 ? -8.655 2.501 1.683 1.00 97.44 104 ARG A N 1
ATOM 771 C CA . ARG A 1 104 ? -8.113 3.862 1.788 1.00 97.44 104 ARG A CA 1
ATOM 772 C C . ARG A 1 104 ? -6.629 3.839 1.430 1.00 97.44 104 ARG A C 1
ATOM 774 O O . ARG A 1 104 ? -5.835 3.272 2.174 1.00 97.44 104 ARG A O 1
ATOM 781 N N . ALA A 1 105 ? -6.264 4.440 0.305 1.00 97.19 105 ALA A N 1
ATOM 782 C CA . ALA A 1 105 ? -4.886 4.468 -0.1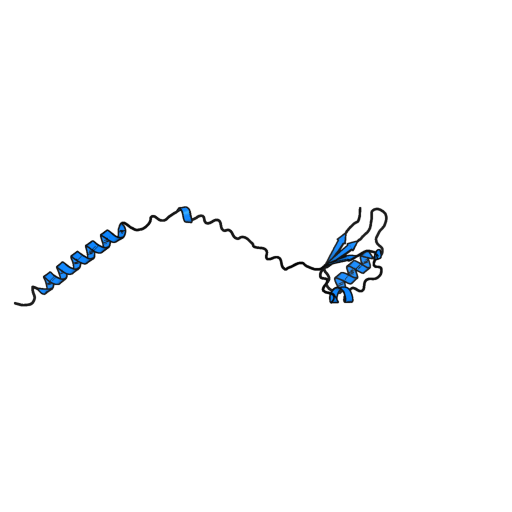63 1.00 97.19 105 ALA A CA 1
ATOM 783 C C . ALA A 1 105 ? -4.219 5.813 0.162 1.00 97.19 105 ALA A C 1
ATOM 785 O O . ALA A 1 105 ? -4.702 6.868 -0.247 1.00 97.19 105 ALA A O 1
ATOM 786 N N . GLY A 1 106 ? -3.114 5.766 0.900 1.00 96.44 106 GLY A N 1
ATOM 787 C CA . GLY A 1 106 ? -2.168 6.865 1.064 1.00 96.44 106 GLY A CA 1
ATOM 788 C C . GLY A 1 106 ? -0.933 6.634 0.199 1.00 96.44 106 GLY A C 1
ATOM 789 O O . GLY A 1 106 ? -0.695 5.524 -0.276 1.00 96.44 106 GLY A O 1
ATOM 790 N N . ALA A 1 107 ? -0.122 7.668 0.011 1.00 97.25 107 ALA A N 1
ATOM 791 C CA . ALA A 1 107 ? 1.084 7.578 -0.796 1.00 97.25 107 ALA A CA 1
ATOM 792 C C . ALA A 1 107 ? 2.294 8.156 -0.055 1.00 97.25 107 ALA A C 1
ATOM 794 O O . ALA A 1 107 ? 2.136 9.070 0.755 1.00 97.25 107 ALA A O 1
ATOM 795 N N . TYR A 1 108 ? 3.488 7.62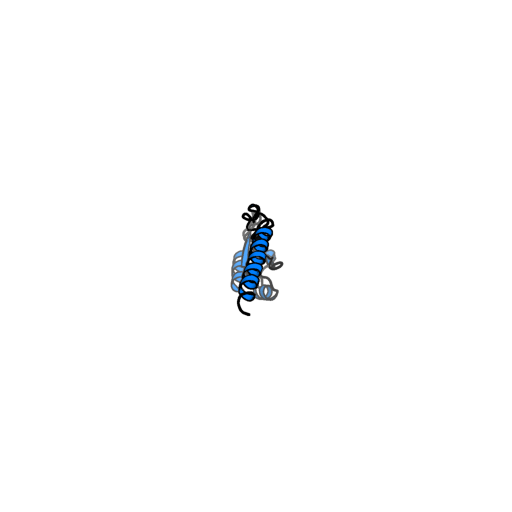1 -0.315 1.00 97.50 108 TYR A N 1
ATOM 796 C CA . TYR A 1 108 ? 4.723 8.064 0.336 1.00 97.50 108 TYR A CA 1
ATOM 797 C C . TYR A 1 108 ? 5.905 8.183 -0.629 1.00 97.50 108 TYR A C 1
ATOM 799 O O . TYR A 1 108 ? 5.952 7.537 -1.679 1.00 97.50 108 TYR A O 1
ATOM 807 N N . TRP A 1 109 ? 6.880 9.004 -0.241 1.00 97.50 109 TRP A N 1
ATOM 808 C CA . TRP A 1 109 ? 8.159 9.172 -0.925 1.00 97.50 109 TRP A CA 1
ATOM 809 C C . TRP A 1 109 ? 9.293 8.659 -0.041 1.00 97.50 109 TRP A C 1
ATOM 811 O O . TRP A 1 109 ? 9.319 8.951 1.152 1.00 97.50 109 TRP A O 1
ATOM 821 N N . TYR A 1 110 ? 10.221 7.898 -0.616 1.00 94.19 110 TYR A N 1
ATOM 822 C CA . TYR A 1 110 ? 11.371 7.359 0.109 1.00 94.19 110 TYR A CA 1
ATOM 823 C C . TYR A 1 110 ? 12.624 8.202 -0.173 1.00 94.19 110 TYR A C 1
ATOM 825 O O . TYR A 1 110 ? 13.076 8.281 -1.317 1.00 94.19 110 TYR A O 1
ATOM 833 N N . THR A 1 111 ? 13.176 8.854 0.850 1.00 91.25 111 THR A N 1
ATOM 834 C CA . THR A 1 111 ? 14.362 9.723 0.729 1.00 91.25 111 THR A CA 1
ATOM 835 C C . THR A 1 111 ? 15.655 8.954 0.923 1.00 91.25 111 THR A C 1
ATOM 837 O O . THR A 1 111 ? 15.781 8.338 2.004 1.00 91.25 111 THR A O 1
#

pLDDT: mean 78.88, std 20.91, range [44.19, 98.38]

Sequence (111 aa):
MRFRKWKRLQQAATFVTTLAVALSVALAPLPDEAAAFLPVRNSISAQAAGPVQGIDVSAYQGAVNWQAVKASGIQFAFVRIGTSKTIDRFYPANLNGAAAVGIRAGAYWYT

Foldseek 3Di:
DPDVVVVVVVVVVVVVVVVVVVVVVVPDPDPPPVVVCPPPPPVVPPPDPDDAAEEEDFCVVPQDPLVVVVVVRHAAYEYEQEEPVDGGPCRVVVCVSNVVSNHHYHYDYHD

Radius of gyration: 40.31 Å; chains: 1; bounding box: 88×39×93 Å

Secondary structure (DSSP, 8-state):
--SHHHHHHHHHHHHHHHHHHHHSGGGPPP--GGGGG-------------PPPEEEE-GGG-S--HHHHHHTT--EEEEEEEESS-B-TTHHHHHHHHHHTT-EEEEEEE-